Protein AF-A0A8J6TF12-F1 (afdb_monomer_lite)

pLDDT: mean 72.53, std 16.5, range [26.53, 87.94]

Sequence (115 aa):
MFLLCCIIVVTTILPKPKEEMANSVFIETALKDACQITGAFWAACIEKNNSGWIIEASYRLNKKRRGLVRDYFYLKAVDTWLCGAITGGRSRSRKLPEGPDFGVKRLYTFPVSSQ

Foldseek 3Di:
DDQQQEEEEEEEDDPDDDDLPPVAVVVQVVQVVCCVVVVHQKYFYWYQDPVFIDTSHMDNQDPVLVVVVRVVRPPPVNVVVLVCCQVVQHKDKDADPPDPPNVHGMYIYHYDYDD

Secondary structure (DSSP, 8-state):
------EEEEEEE----S--SSHHHHHHHHHHHHHHHHT-SEEEEEEEETTEEEEEEEES--HHHHHHHHHHHTSHHHHHHHHHHHHHTS-EEEEPPS-S--S-SEEEEEEEE--

Organism: NCBI:txid2841698

Radius of gyration: 13.62 Å; chains: 1; bounding box: 42×29×30 Å

Structure (mmCIF, N/CA/C/O backbone):
data_AF-A0A8J6TF12-F1
#
_entry.id   AF-A0A8J6TF12-F1
#
loop_
_atom_site.group_PDB
_atom_site.id
_atom_site.type_symbol
_atom_site.label_atom_id
_atom_site.label_alt_id
_atom_site.label_comp_id
_atom_site.label_asym_id
_atom_site.label_entity_id
_atom_site.label_seq_id
_atom_site.pdbx_PDB_ins_code
_atom_site.Cartn_x
_atom_site.Cartn_y
_atom_site.Ca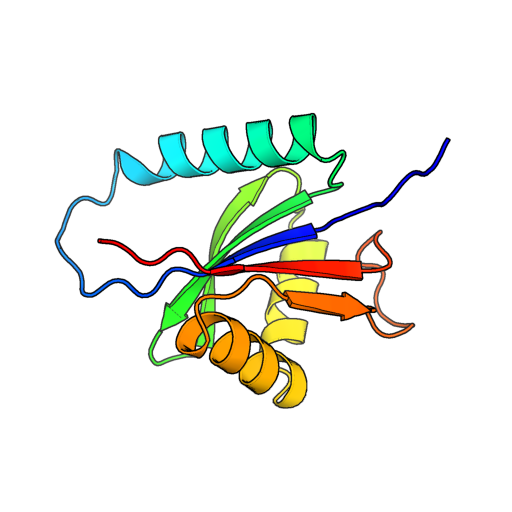rtn_z
_atom_site.occupancy
_atom_site.B_iso_or_equiv
_atom_site.auth_seq_id
_atom_site.auth_comp_id
_atom_site.auth_asym_id
_atom_site.auth_atom_id
_atom_site.pdbx_PDB_model_num
ATOM 1 N N . MET A 1 1 ? -19.744 12.398 7.492 1.00 31.95 1 MET A N 1
ATOM 2 C CA . MET A 1 1 ? -18.472 12.040 8.158 1.00 31.95 1 MET A CA 1
ATOM 3 C C . MET A 1 1 ? -17.986 10.709 7.583 1.00 31.95 1 MET A C 1
ATOM 5 O O . MET A 1 1 ? -18.289 9.658 8.126 1.00 31.95 1 MET A O 1
ATOM 9 N N . PHE A 1 2 ? -17.334 10.728 6.415 1.00 26.53 2 PHE A N 1
ATOM 10 C CA . PHE A 1 2 ? -16.850 9.510 5.755 1.00 26.53 2 PHE A CA 1
ATOM 11 C C . PHE A 1 2 ? -15.385 9.285 6.141 1.00 26.53 2 PHE A C 1
ATOM 13 O O . PHE A 1 2 ? -14.483 9.783 5.475 1.00 26.53 2 PHE A O 1
ATOM 20 N N . LEU A 1 3 ? -15.150 8.562 7.243 1.00 28.41 3 LEU A N 1
ATOM 21 C CA . LEU A 1 3 ? -13.819 8.055 7.589 1.00 28.41 3 LEU A CA 1
ATOM 22 C C . LEU A 1 3 ? -13.428 6.949 6.599 1.00 28.41 3 LEU A C 1
ATOM 24 O O . LEU A 1 3 ? -13.644 5.758 6.823 1.00 28.41 3 LEU A O 1
ATOM 28 N N . LEU A 1 4 ? -12.861 7.357 5.470 1.00 29.72 4 LEU A N 1
ATOM 29 C CA . LEU A 1 4 ? -12.101 6.483 4.591 1.00 29.72 4 LEU A CA 1
ATOM 30 C C . LEU A 1 4 ? -10.720 6.287 5.223 1.00 29.72 4 LEU A C 1
ATOM 32 O O . LEU A 1 4 ? -9.791 7.045 4.976 1.00 29.72 4 LEU A O 1
ATOM 36 N N . CYS A 1 5 ? -10.593 5.264 6.072 1.00 35.03 5 CYS A N 1
ATOM 37 C CA . CYS A 1 5 ? -9.295 4.753 6.508 1.00 35.03 5 CYS A CA 1
ATOM 38 C C . CYS A 1 5 ? -8.546 4.201 5.283 1.00 35.03 5 CYS A C 1
ATOM 40 O O . CYS A 1 5 ? -8.662 3.018 4.951 1.00 35.03 5 CYS A O 1
ATOM 42 N N . CYS A 1 6 ? -7.844 5.080 4.574 1.00 45.56 6 CYS A N 1
ATOM 43 C CA . CYS A 1 6 ? -7.016 4.754 3.423 1.00 45.56 6 CYS A CA 1
ATOM 44 C C . CYS A 1 6 ? -5.629 4.288 3.885 1.00 45.56 6 CYS A C 1
ATOM 46 O O . CYS A 1 6 ? -5.142 4.692 4.940 1.00 45.56 6 CYS A O 1
ATOM 48 N N . ILE A 1 7 ? -4.994 3.443 3.079 1.00 58.22 7 ILE A N 1
ATOM 49 C CA . ILE A 1 7 ? -3.549 3.202 3.109 1.00 58.22 7 ILE A CA 1
ATOM 50 C C . ILE A 1 7 ? -2.988 3.800 1.833 1.00 58.22 7 ILE A C 1
ATOM 52 O O . ILE A 1 7 ? -3.537 3.517 0.770 1.00 58.22 7 ILE A O 1
ATOM 56 N N . ILE A 1 8 ? -1.884 4.533 1.921 1.00 58.56 8 ILE A N 1
ATOM 57 C CA . ILE A 1 8 ? -1.116 4.957 0.750 1.00 58.56 8 ILE A CA 1
ATOM 58 C C . ILE A 1 8 ? 0.089 4.036 0.629 1.00 58.56 8 ILE A C 1
ATOM 60 O O . ILE A 1 8 ? 0.956 4.027 1.501 1.00 58.56 8 ILE A O 1
ATOM 64 N N . VAL A 1 9 ? 0.109 3.245 -0.437 1.00 57.09 9 VAL A N 1
ATOM 65 C CA . VAL A 1 9 ? 1.271 2.473 -0.860 1.00 57.09 9 VAL A CA 1
ATOM 66 C C . VAL A 1 9 ? 1.887 3.185 -2.051 1.00 57.09 9 VAL A C 1
ATOM 68 O O . VAL A 1 9 ? 1.324 3.180 -3.146 1.00 57.09 9 VAL A O 1
ATOM 71 N N . VAL A 1 10 ? 3.014 3.840 -1.813 1.00 56.81 10 VAL A N 1
ATOM 72 C CA . VAL A 1 10 ? 3.803 4.485 -2.861 1.00 56.81 10 VAL A CA 1
ATOM 73 C C . VAL A 1 10 ? 4.731 3.427 -3.433 1.00 56.81 10 VAL A C 1
ATOM 75 O O . VAL A 1 10 ? 5.512 2.861 -2.677 1.00 56.81 10 VAL A O 1
ATOM 78 N N . THR A 1 11 ? 4.612 3.111 -4.721 1.00 51.84 11 THR A N 1
ATOM 79 C CA . THR A 1 11 ? 5.476 2.109 -5.362 1.00 51.84 11 THR A CA 1
ATOM 80 C C . THR A 1 11 ? 6.476 2.797 -6.277 1.00 51.84 11 THR A C 1
ATOM 82 O O . THR A 1 11 ? 6.051 3.416 -7.255 1.00 51.84 11 THR A O 1
ATOM 85 N N . THR A 1 12 ? 7.769 2.670 -5.998 1.00 47.12 12 THR A N 1
ATOM 86 C CA . THR A 1 12 ? 8.843 3.170 -6.868 1.00 47.12 12 THR A CA 1
ATOM 87 C C . THR A 1 12 ? 9.432 2.026 -7.698 1.00 47.12 12 THR A C 1
ATOM 89 O O . THR A 1 12 ? 9.631 0.917 -7.201 1.00 47.12 12 THR A O 1
ATOM 92 N N . ILE A 1 13 ? 9.695 2.282 -8.984 1.00 44.25 13 ILE A N 1
ATOM 93 C CA . ILE A 1 13 ? 10.694 1.535 -9.760 1.00 44.25 13 ILE A CA 1
ATOM 94 C C . ILE A 1 13 ? 11.883 2.481 -9.869 1.00 44.25 13 ILE A C 1
ATOM 96 O O . ILE A 1 13 ? 11.761 3.500 -10.544 1.00 44.25 13 ILE A O 1
ATOM 100 N N . LEU A 1 14 ? 13.006 2.183 -9.224 1.00 44.97 14 LEU A N 1
ATOM 101 C CA . LEU A 1 14 ? 14.240 2.931 -9.453 1.00 44.97 14 LEU A CA 1
ATOM 102 C C . LEU A 1 14 ? 15.304 2.009 -10.057 1.00 44.97 14 LEU A C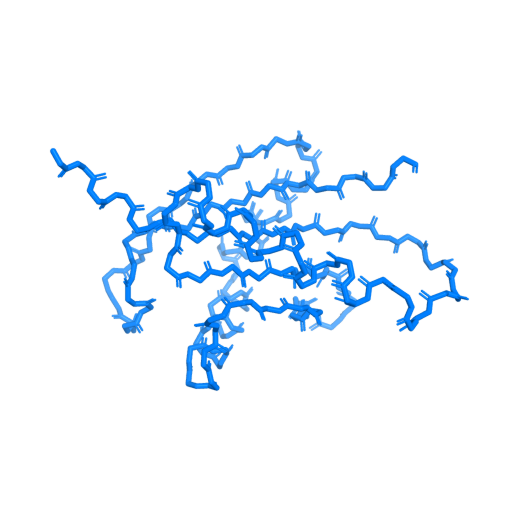 1
ATOM 104 O O . LEU A 1 14 ? 15.634 0.983 -9.462 1.00 44.97 14 LEU A O 1
ATOM 108 N N . PRO A 1 15 ? 15.916 2.373 -11.195 1.00 38.81 15 PRO A N 1
ATOM 109 C CA . PRO A 1 15 ? 17.306 2.026 -11.426 1.00 38.81 15 PRO A CA 1
ATOM 110 C C . PRO A 1 15 ? 18.161 2.917 -10.507 1.00 38.81 15 PRO A C 1
ATOM 112 O O . PRO A 1 15 ? 18.040 4.140 -10.533 1.00 38.81 15 PRO A O 1
ATOM 115 N N . LYS A 1 16 ? 18.994 2.315 -9.647 1.00 41.31 16 LYS A N 1
ATOM 116 C CA . LYS A 1 16 ? 19.843 3.051 -8.689 1.00 41.31 16 LYS A CA 1
ATOM 117 C C . LYS A 1 16 ? 20.671 4.152 -9.375 1.00 41.31 16 LYS A C 1
ATOM 119 O O . LYS A 1 16 ? 21.365 3.864 -10.352 1.00 41.31 16 LYS A O 1
ATOM 124 N N . PRO A 1 17 ? 20.772 5.330 -8.732 1.00 46.19 17 PRO A N 1
ATOM 125 C CA . PRO A 1 17 ? 22.089 5.730 -8.239 1.00 46.19 17 PRO A CA 1
ATOM 126 C C . PRO A 1 17 ? 22.064 6.279 -6.797 1.00 46.19 17 PRO A C 1
ATOM 128 O O . PRO A 1 17 ? 21.344 7.203 -6.456 1.00 46.19 17 PRO A O 1
ATOM 131 N N . LYS A 1 18 ? 22.892 5.659 -5.951 1.00 43.97 18 LYS A N 1
ATOM 132 C CA . LYS A 1 18 ? 23.759 6.215 -4.890 1.00 43.97 18 LYS A CA 1
ATOM 133 C C . LYS A 1 18 ? 23.446 7.600 -4.251 1.00 43.97 18 LYS A C 1
ATOM 135 O O . LYS A 1 18 ? 24.368 8.388 -4.108 1.00 43.97 18 LYS A O 1
ATOM 140 N N . GLU A 1 19 ? 22.236 7.871 -3.759 1.00 46.53 19 GLU A N 1
ATOM 141 C CA . GLU A 1 19 ? 21.962 8.979 -2.808 1.00 46.53 19 GLU A CA 1
ATOM 142 C C . GLU A 1 19 ? 20.987 8.536 -1.699 1.00 46.53 19 GLU A C 1
ATOM 144 O O . GLU A 1 19 ? 19.776 8.752 -1.746 1.00 46.53 19 GLU A O 1
ATOM 149 N N . GLU A 1 20 ? 21.528 7.852 -0.688 1.00 51.25 20 GLU A N 1
ATOM 150 C CA . GLU A 1 20 ? 20.764 6.998 0.240 1.00 51.25 20 GLU A CA 1
ATOM 151 C C . GLU A 1 20 ? 20.416 7.668 1.592 1.00 51.25 20 GLU A C 1
ATOM 153 O O . GLU A 1 20 ? 19.847 7.019 2.461 1.00 51.25 20 GLU A O 1
ATOM 158 N N . MET A 1 21 ? 20.715 8.963 1.804 1.00 39.09 21 MET A N 1
ATOM 159 C CA . MET A 1 21 ? 20.554 9.599 3.134 1.00 39.09 21 MET A CA 1
ATOM 160 C C . MET A 1 21 ? 19.634 10.834 3.179 1.00 39.09 21 MET A C 1
ATOM 162 O O . MET A 1 21 ? 19.015 11.084 4.209 1.00 39.09 21 MET A O 1
ATOM 166 N N . ALA A 1 22 ? 19.473 11.572 2.074 1.00 42.97 22 ALA A N 1
ATOM 167 C CA . ALA A 1 22 ? 18.564 12.728 2.002 1.00 42.97 22 ALA A CA 1
ATOM 168 C C . ALA A 1 22 ? 17.115 12.341 1.633 1.00 42.97 22 ALA A C 1
ATOM 170 O O . ALA A 1 22 ? 16.165 13.032 2.001 1.00 42.97 22 ALA A O 1
ATOM 171 N N . ASN A 1 23 ? 16.934 11.208 0.946 1.00 60.81 23 ASN A N 1
ATOM 172 C CA . ASN A 1 23 ? 15.631 10.774 0.438 1.00 60.81 23 ASN A CA 1
ATOM 173 C C . ASN A 1 23 ? 14.694 10.222 1.522 1.00 60.81 23 ASN A C 1
ATOM 175 O O . ASN A 1 23 ? 13.483 10.402 1.419 1.00 60.81 23 ASN A O 1
ATOM 179 N N . SER A 1 24 ? 15.209 9.594 2.584 1.00 64.00 24 SER A N 1
ATOM 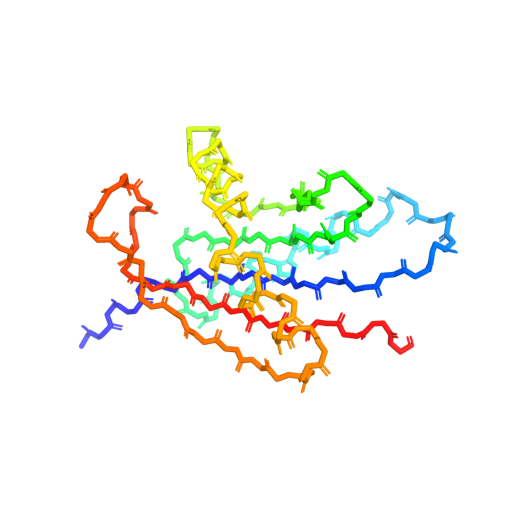180 C CA . SER A 1 24 ? 14.355 8.968 3.608 1.00 64.00 24 SER A CA 1
ATOM 181 C C . SER A 1 24 ? 13.536 9.995 4.398 1.00 64.00 24 SER A C 1
ATOM 183 O O . SER A 1 24 ? 12.334 9.807 4.569 1.00 64.00 24 SER A O 1
ATOM 185 N N . VAL A 1 25 ? 14.141 11.121 4.796 1.00 72.31 25 VAL A N 1
ATOM 186 C CA . VAL A 1 25 ? 13.459 12.210 5.524 1.00 72.31 25 VAL A CA 1
ATOM 187 C C . VAL A 1 25 ? 12.402 12.886 4.648 1.00 72.31 25 VAL A C 1
ATOM 189 O O . VAL A 1 25 ? 11.299 13.188 5.116 1.00 72.31 25 VAL A O 1
ATOM 192 N N . PHE A 1 26 ? 12.709 13.091 3.364 1.00 76.81 26 PHE A N 1
ATOM 193 C CA . PHE A 1 26 ? 11.755 13.640 2.403 1.00 76.81 26 PHE A CA 1
ATOM 194 C C . PHE A 1 26 ? 10.564 12.696 2.196 1.00 76.81 26 PHE A C 1
ATOM 196 O O . PHE A 1 26 ? 9.415 13.128 2.291 1.00 76.81 26 PHE A O 1
ATOM 203 N N . ILE A 1 27 ? 10.819 11.397 1.997 1.00 75.19 27 ILE A N 1
ATOM 204 C CA . ILE A 1 27 ? 9.769 10.386 1.835 1.00 75.19 27 ILE A CA 1
ATOM 205 C C . ILE A 1 27 ? 8.920 10.285 3.106 1.00 75.19 27 ILE A C 1
ATOM 207 O O . ILE A 1 27 ? 7.697 10.263 3.015 1.00 75.19 27 ILE A O 1
ATOM 211 N N . GLU A 1 28 ? 9.518 10.263 4.297 1.00 78.31 28 GLU A N 1
ATOM 212 C CA . GLU A 1 28 ? 8.761 10.236 5.554 1.00 78.31 28 GLU A CA 1
ATOM 213 C C . GLU A 1 28 ? 7.870 11.472 5.731 1.00 78.31 28 GLU A C 1
ATOM 215 O O . GLU A 1 28 ? 6.715 11.339 6.150 1.00 78.31 28 GLU A O 1
ATOM 220 N N . THR A 1 29 ? 8.368 12.656 5.363 1.00 80.62 29 THR A N 1
ATOM 221 C CA . THR A 1 29 ? 7.586 13.903 5.381 1.00 80.62 29 THR A CA 1
ATOM 222 C C . THR A 1 29 ? 6.427 13.829 4.389 1.00 80.62 29 THR A C 1
ATOM 224 O O . THR A 1 29 ? 5.283 14.065 4.769 1.00 80.62 29 THR A O 1
ATOM 227 N N . ALA A 1 30 ? 6.678 13.377 3.159 1.00 79.44 30 ALA A N 1
ATOM 228 C CA . ALA A 1 30 ? 5.638 13.189 2.153 1.00 79.44 30 ALA A CA 1
ATOM 229 C C . ALA A 1 30 ? 4.582 12.154 2.584 1.00 79.44 30 ALA A C 1
ATOM 231 O O . ALA A 1 30 ? 3.388 12.371 2.390 1.00 79.44 30 ALA A O 1
ATOM 232 N N . LEU A 1 31 ? 4.985 11.044 3.218 1.00 82.19 31 LEU A N 1
ATOM 233 C CA . LEU A 1 31 ? 4.054 10.044 3.754 1.00 82.19 31 LEU A CA 1
ATOM 234 C C . LEU A 1 31 ? 3.202 10.621 4.892 1.00 82.19 31 LEU A C 1
ATOM 236 O O . LEU A 1 31 ? 2.006 10.330 4.972 1.00 82.19 31 LEU A O 1
ATOM 240 N N . LYS A 1 32 ? 3.796 11.445 5.763 1.00 84.69 32 LYS A N 1
ATOM 241 C CA . LYS A 1 32 ? 3.077 12.157 6.824 1.00 84.69 32 LYS A CA 1
ATOM 242 C C . LYS A 1 32 ? 2.046 13.120 6.237 1.00 84.69 32 LYS A C 1
ATOM 244 O O . LYS A 1 32 ? 0.883 13.055 6.640 1.00 84.69 32 LYS A O 1
ATOM 249 N N . ASP A 1 33 ? 2.443 13.958 5.287 1.00 80.81 33 ASP A N 1
ATOM 250 C CA . ASP A 1 33 ? 1.563 14.946 4.657 1.00 80.81 33 ASP A CA 1
ATOM 251 C C . ASP A 1 33 ? 0.432 14.254 3.896 1.00 80.81 33 ASP A C 1
ATOM 253 O O . ASP A 1 33 ? -0.740 14.593 4.056 1.00 80.81 33 ASP A O 1
ATOM 257 N N . ALA A 1 34 ? 0.749 13.193 3.154 1.00 76.25 34 ALA A N 1
ATOM 258 C CA . ALA A 1 34 ? -0.243 12.396 2.452 1.00 76.25 34 ALA A CA 1
ATOM 259 C C . ALA A 1 34 ? -1.253 11.761 3.426 1.00 76.25 34 ALA A C 1
ATOM 261 O O . ALA A 1 34 ? -2.457 11.774 3.158 1.00 76.25 34 ALA A O 1
ATOM 262 N N . CYS A 1 35 ? -0.805 11.278 4.591 1.00 81.81 35 CYS A N 1
ATOM 263 C CA . CYS A 1 35 ? -1.696 10.831 5.663 1.00 81.81 35 CYS A CA 1
ATOM 264 C C . CYS A 1 35 ? -2.589 11.952 6.212 1.00 81.81 35 CYS A C 1
ATOM 266 O O . CYS A 1 35 ? -3.769 11.709 6.461 1.00 81.81 35 CYS A O 1
ATOM 268 N N . GLN A 1 36 ? -2.059 13.164 6.392 1.00 81.62 36 GLN A N 1
ATOM 269 C CA . GLN A 1 36 ? -2.827 14.307 6.894 1.00 81.62 36 GLN A CA 1
ATOM 270 C C . GLN A 1 36 ? -3.884 14.784 5.892 1.00 81.62 36 GLN A C 1
ATOM 272 O O . GLN A 1 36 ? -5.026 15.010 6.281 1.00 81.62 36 GLN A O 1
ATOM 277 N N . ILE A 1 37 ? -3.529 14.873 4.607 1.00 77.00 37 ILE A N 1
ATOM 278 C CA . ILE A 1 37 ? -4.427 15.319 3.531 1.00 77.00 37 ILE A CA 1
ATOM 279 C C . ILE A 1 37 ? -5.552 14.305 3.298 1.00 77.00 37 ILE A C 1
ATOM 281 O O . ILE A 1 37 ? -6.703 14.678 3.087 1.00 77.00 37 ILE A O 1
ATOM 285 N N . THR A 1 38 ? -5.231 13.009 3.324 1.00 73.12 38 THR A N 1
ATOM 286 C CA . THR A 1 38 ? -6.187 11.950 2.950 1.00 73.12 38 THR A CA 1
ATOM 287 C C . THR A 1 38 ? -6.944 11.354 4.133 1.00 73.12 38 THR A C 1
ATOM 289 O O . THR A 1 38 ? -7.901 10.609 3.929 1.00 73.12 38 THR A O 1
ATOM 292 N N . GLY A 1 39 ? -6.507 11.622 5.367 1.00 75.06 39 GLY A N 1
ATOM 293 C CA . GLY A 1 39 ? -7.003 10.930 6.558 1.00 75.06 39 GLY A CA 1
ATOM 294 C C . GLY A 1 39 ? -6.570 9.460 6.637 1.00 75.06 39 GLY A C 1
ATOM 295 O O . GLY A 1 39 ? -7.162 8.685 7.392 1.00 75.06 39 GLY A O 1
ATOM 296 N N . ALA A 1 40 ? -5.560 9.051 5.859 1.00 77.06 40 ALA A N 1
ATOM 297 C CA . ALA A 1 40 ? -5.036 7.691 5.881 1.00 77.06 40 ALA A CA 1
ATOM 298 C C . ALA A 1 40 ? -4.475 7.330 7.265 1.00 77.06 40 ALA A C 1
ATOM 300 O O . ALA A 1 40 ? -3.749 8.101 7.896 1.00 77.06 40 ALA A O 1
ATOM 301 N N . PHE A 1 41 ? -4.785 6.119 7.730 1.00 82.06 41 PHE A N 1
ATOM 302 C CA . PHE A 1 41 ? -4.402 5.673 9.072 1.00 82.06 41 PHE A CA 1
ATOM 303 C C . PHE A 1 41 ? -2.896 5.393 9.188 1.00 82.06 41 PHE A C 1
ATOM 305 O O . PHE A 1 41 ? -2.290 5.630 10.235 1.00 82.06 41 PHE A O 1
ATOM 312 N N . TRP A 1 42 ? -2.297 4.913 8.098 1.00 86.12 42 TRP A N 1
ATOM 313 C CA . TRP A 1 42 ? -0.860 4.745 7.917 1.00 86.12 42 TRP A CA 1
ATOM 314 C C . TRP A 1 42 ? -0.512 4.803 6.425 1.00 86.12 42 TRP A C 1
ATOM 316 O O . TRP A 1 42 ? -1.367 4.574 5.565 1.00 86.12 42 TRP A O 1
ATOM 326 N N . ALA A 1 4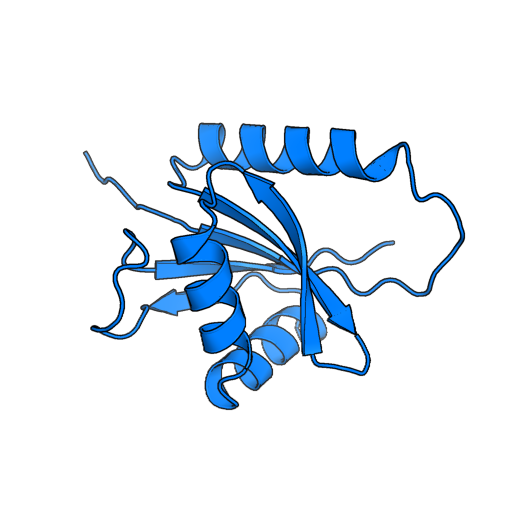3 ? 0.750 5.087 6.123 1.00 85.50 43 ALA A N 1
ATOM 327 C CA . ALA A 1 43 ? 1.279 5.098 4.764 1.00 85.50 43 ALA A CA 1
ATOM 328 C C . ALA A 1 43 ? 2.628 4.377 4.716 1.00 85.50 43 ALA A C 1
ATOM 330 O O . ALA A 1 43 ? 3.358 4.339 5.710 1.00 85.50 43 ALA A O 1
ATOM 331 N N . ALA A 1 44 ? 2.947 3.784 3.571 1.00 86.69 44 ALA A N 1
ATOM 332 C CA . ALA A 1 44 ? 4.216 3.116 3.337 1.00 86.69 44 ALA A CA 1
ATOM 333 C C . ALA A 1 44 ? 4.712 3.395 1.918 1.00 86.69 44 ALA A C 1
ATOM 335 O O . ALA A 1 44 ? 3.949 3.322 0.955 1.00 86.69 44 ALA A O 1
ATOM 336 N N . CYS A 1 45 ? 6.003 3.677 1.804 1.00 84.31 45 CYS A N 1
ATOM 337 C CA . CYS A 1 45 ? 6.718 3.615 0.544 1.00 84.31 45 CYS A CA 1
ATOM 338 C C . CYS A 1 45 ? 7.297 2.211 0.408 1.00 84.31 45 CYS A C 1
ATOM 340 O O . CYS A 1 45 ? 7.947 1.718 1.337 1.00 84.31 45 CYS A O 1
ATOM 342 N N . ILE A 1 46 ? 7.005 1.558 -0.711 1.00 83.75 46 ILE A N 1
ATOM 343 C CA . ILE A 1 46 ? 7.470 0.211 -0.996 1.00 83.75 46 ILE A CA 1
ATOM 344 C C . ILE A 1 46 ? 8.169 0.151 -2.342 1.00 83.75 46 ILE A C 1
ATOM 346 O O . ILE A 1 46 ? 7.746 0.769 -3.315 1.00 83.75 46 ILE A O 1
ATOM 350 N N . GLU A 1 47 ? 9.201 -0.669 -2.401 1.00 81.81 47 GLU A N 1
ATOM 351 C CA . GLU A 1 47 ? 9.984 -0.903 -3.600 1.00 81.81 47 GLU A CA 1
ATOM 352 C C . GLU A 1 47 ? 9.925 -2.385 -3.965 1.00 81.81 47 GLU A C 1
ATOM 354 O O . GLU A 1 47 ? 9.915 -3.261 -3.091 1.00 81.81 47 GLU A O 1
ATOM 359 N N . LYS A 1 48 ? 9.856 -2.676 -5.267 1.00 80.75 48 LYS A N 1
ATOM 360 C CA . LYS A 1 48 ? 9.980 -4.041 -5.778 1.00 80.75 48 LYS A CA 1
ATOM 361 C C . LYS A 1 48 ? 11.435 -4.307 -6.129 1.00 80.75 48 LYS A C 1
ATOM 363 O O . LYS A 1 48 ? 11.962 -3.694 -7.049 1.00 80.75 48 LYS A O 1
ATOM 368 N N . ASN A 1 49 ? 12.048 -5.270 -5.451 1.00 79.25 49 ASN A N 1
ATOM 369 C CA . ASN A 1 49 ? 13.385 -5.749 -5.775 1.00 79.25 49 ASN A CA 1
ATOM 370 C C . ASN A 1 49 ? 13.363 -7.235 -6.194 1.00 79.25 49 ASN A C 1
ATOM 372 O O . ASN A 1 49 ? 12.305 -7.869 -6.265 1.00 79.25 49 ASN A O 1
ATOM 376 N N . ASN A 1 50 ? 14.547 -7.810 -6.430 1.00 74.44 50 ASN A N 1
ATOM 377 C CA . ASN A 1 50 ? 14.698 -9.211 -6.843 1.00 74.44 50 ASN A CA 1
ATOM 378 C C . ASN A 1 50 ? 14.198 -10.234 -5.802 1.00 74.44 50 ASN A C 1
ATOM 380 O O . ASN A 1 50 ? 13.931 -11.375 -6.168 1.00 74.44 50 ASN A O 1
ATOM 384 N N . SER A 1 51 ? 14.075 -9.861 -4.522 1.00 76.12 51 SER A N 1
ATOM 385 C CA . SER A 1 51 ? 13.635 -10.755 -3.442 1.00 76.12 51 SER A CA 1
ATOM 386 C C . SER A 1 51 ? 12.178 -10.554 -3.015 1.00 76.12 51 SER A C 1
ATOM 388 O O . SER A 1 51 ? 11.640 -11.392 -2.293 1.00 76.12 51 SER A O 1
ATOM 390 N N . GLY A 1 52 ? 11.509 -9.489 -3.463 1.00 80.06 52 GLY A N 1
ATOM 391 C CA . GLY A 1 52 ? 10.126 -9.211 -3.096 1.00 80.06 52 GLY A CA 1
ATOM 392 C C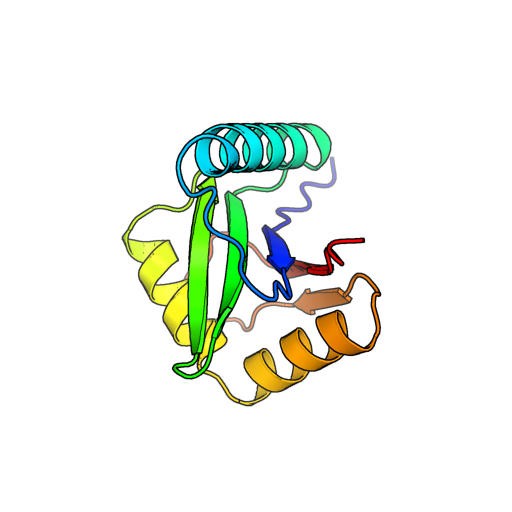 . GLY A 1 52 ? 9.822 -7.724 -2.959 1.00 80.06 52 GLY A C 1
ATOM 393 O O . GLY A 1 52 ? 10.442 -6.872 -3.586 1.00 80.06 52 GLY A O 1
ATOM 394 N N . TRP A 1 53 ? 8.803 -7.423 -2.160 1.00 83.06 53 TRP A N 1
ATOM 395 C CA . TRP A 1 53 ? 8.434 -6.052 -1.816 1.00 83.06 53 TRP A CA 1
ATOM 396 C C . TRP A 1 53 ? 9.132 -5.647 -0.520 1.00 83.06 53 TRP A C 1
ATOM 398 O O . TRP A 1 53 ? 8.955 -6.303 0.511 1.00 83.06 53 TRP A O 1
ATOM 408 N N . ILE A 1 54 ? 9.903 -4.564 -0.564 1.00 83.81 54 ILE A N 1
ATOM 409 C CA . ILE A 1 54 ? 10.569 -3.970 0.597 1.00 83.81 54 ILE A CA 1
ATOM 410 C C . ILE A 1 54 ? 9.829 -2.699 0.996 1.00 83.81 54 ILE A C 1
ATOM 412 O O . ILE A 1 54 ? 9.353 -1.961 0.146 1.00 83.81 54 ILE A O 1
ATOM 416 N N . ILE A 1 55 ? 9.702 -2.461 2.303 1.00 83.94 55 ILE A N 1
ATOM 417 C CA . ILE A 1 55 ? 9.170 -1.206 2.844 1.00 83.94 55 ILE A CA 1
ATOM 418 C C . ILE A 1 55 ? 10.361 -0.300 3.149 1.00 83.94 55 ILE A C 1
ATOM 420 O O . ILE A 1 55 ? 11.027 -0.528 4.165 1.00 83.94 55 ILE A O 1
ATOM 424 N N . GLU A 1 56 ? 10.577 0.695 2.293 1.00 81.81 56 GLU A N 1
ATOM 425 C CA . GLU A 1 56 ? 11.657 1.688 2.386 1.00 81.81 56 GLU A CA 1
ATOM 426 C C . GLU A 1 56 ? 11.387 2.699 3.503 1.00 81.81 56 GLU A C 1
ATOM 428 O O . GLU A 1 56 ? 12.230 2.954 4.359 1.00 81.81 56 GLU A O 1
ATOM 433 N N . ALA A 1 57 ? 10.160 3.217 3.558 1.00 82.62 57 ALA A N 1
ATOM 434 C CA . ALA A 1 57 ? 9.738 4.185 4.563 1.00 82.62 57 ALA A CA 1
ATOM 435 C C . ALA A 1 57 ? 8.285 3.943 4.965 1.00 82.62 57 ALA A C 1
ATOM 437 O O . ALA A 1 57 ? 7.486 3.389 4.204 1.00 82.62 57 ALA A O 1
ATOM 438 N N . SER A 1 58 ? 7.911 4.363 6.171 1.00 87.12 58 SER A N 1
ATOM 439 C CA . SER A 1 58 ? 6.533 4.216 6.633 1.00 87.12 58 SER A CA 1
ATOM 440 C C . SER A 1 58 ? 6.157 5.246 7.683 1.00 87.12 58 SER A C 1
ATOM 442 O O . SER A 1 58 ? 6.948 5.537 8.573 1.00 87.12 58 SER A O 1
ATOM 444 N N . TYR A 1 59 ? 4.913 5.713 7.641 1.00 86.50 59 TYR A N 1
ATOM 445 C CA . TYR A 1 59 ? 4.340 6.607 8.638 1.00 86.50 59 TYR A CA 1
ATOM 446 C C . TYR A 1 59 ? 3.188 5.910 9.373 1.00 86.50 59 TYR A C 1
ATOM 448 O O . TYR A 1 59 ? 2.279 5.368 8.744 1.00 86.50 59 TYR A O 1
ATOM 456 N N . ARG A 1 60 ? 3.231 5.903 10.716 1.00 86.12 60 ARG A N 1
ATOM 457 C CA . ARG A 1 60 ? 2.250 5.243 11.617 1.00 86.12 60 ARG A CA 1
ATOM 458 C C . ARG A 1 60 ? 2.062 3.730 11.403 1.00 86.12 60 ARG A C 1
ATOM 460 O O . ARG A 1 60 ? 1.117 3.129 11.924 1.00 86.12 60 ARG A O 1
ATOM 467 N N . LEU A 1 61 ? 2.995 3.084 10.705 1.00 85.19 61 LEU A N 1
ATOM 468 C CA . LEU A 1 61 ? 3.029 1.635 10.542 1.00 85.19 61 LEU A CA 1
ATOM 469 C C . LEU A 1 61 ? 3.818 0.993 11.695 1.00 85.19 61 LEU A C 1
ATOM 471 O O . LEU A 1 61 ? 5.045 0.993 11.712 1.00 85.19 61 LEU A O 1
ATOM 475 N N . ASN A 1 62 ? 3.114 0.446 12.687 1.00 84.88 62 ASN A N 1
ATOM 476 C CA . ASN A 1 62 ? 3.762 -0.235 13.812 1.00 84.88 62 ASN A CA 1
ATOM 477 C C . ASN A 1 62 ? 4.405 -1.578 13.392 1.00 84.88 62 ASN A C 1
ATOM 479 O O . ASN A 1 62 ? 4.069 -2.149 12.354 1.00 84.88 62 ASN A O 1
ATOM 483 N N . LYS A 1 63 ? 5.303 -2.123 14.226 1.00 84.44 63 LYS A N 1
ATOM 484 C CA . LYS A 1 63 ? 6.065 -3.354 13.928 1.00 84.44 63 LYS A CA 1
ATOM 485 C C . LYS A 1 63 ? 5.173 -4.562 13.599 1.00 84.44 63 LYS A C 1
ATOM 487 O O . LYS A 1 63 ? 5.479 -5.306 12.671 1.00 84.44 63 LYS A O 1
ATOM 492 N N . LYS A 1 64 ? 4.054 -4.729 14.316 1.00 84.88 64 LYS A N 1
ATOM 493 C CA . LYS A 1 64 ? 3.083 -5.813 14.082 1.00 84.88 64 LYS A CA 1
ATOM 494 C C . LYS A 1 64 ? 2.447 -5.695 12.693 1.00 84.88 64 LYS A C 1
ATOM 496 O O . LYS A 1 64 ? 2.454 -6.656 11.932 1.00 84.88 64 LYS A O 1
ATOM 501 N N . ARG A 1 65 ? 1.953 -4.505 12.336 1.00 82.75 65 ARG A N 1
ATOM 502 C CA . ARG A 1 65 ? 1.360 -4.226 11.020 1.00 82.75 65 ARG A CA 1
ATOM 503 C C . ARG A 1 65 ? 2.389 -4.307 9.906 1.00 82.75 65 ARG A C 1
ATOM 505 O O . ARG A 1 65 ? 2.055 -4.806 8.844 1.00 82.75 65 ARG A O 1
ATOM 512 N N . ARG A 1 66 ? 3.633 -3.882 10.143 1.00 85.50 66 ARG A N 1
ATOM 513 C CA . ARG A 1 66 ? 4.720 -4.015 9.164 1.00 85.50 66 ARG A CA 1
ATOM 514 C C . ARG A 1 66 ? 4.935 -5.477 8.766 1.00 85.50 66 ARG A C 1
ATOM 516 O O . ARG A 1 66 ? 5.058 -5.754 7.579 1.00 85.50 66 ARG A O 1
ATOM 523 N N . GLY A 1 67 ? 4.912 -6.397 9.736 1.00 85.38 67 GLY A N 1
ATOM 524 C CA . GLY A 1 67 ? 4.942 -7.841 9.477 1.00 85.38 67 GLY A CA 1
ATOM 525 C C . GLY A 1 67 ? 3.761 -8.297 8.620 1.00 85.38 67 GLY A C 1
ATOM 526 O O . GLY A 1 67 ? 3.966 -8.840 7.542 1.00 85.38 67 GLY A O 1
ATOM 527 N N . LEU A 1 68 ? 2.535 -7.964 9.035 1.00 84.75 68 LEU A N 1
ATOM 528 C CA . LEU A 1 68 ? 1.316 -8.333 8.302 1.00 84.75 68 LEU A CA 1
ATOM 529 C C . LEU A 1 68 ? 1.284 -7.794 6.866 1.00 84.75 68 LEU A C 1
ATOM 531 O O . LEU A 1 68 ? 0.874 -8.492 5.947 1.00 84.75 68 LEU A O 1
ATOM 535 N N . VAL A 1 69 ? 1.693 -6.540 6.670 1.00 83.38 69 VAL A N 1
ATOM 536 C CA . VAL A 1 69 ? 1.729 -5.878 5.359 1.00 83.38 69 VAL A CA 1
ATOM 537 C C . VAL A 1 69 ? 2.756 -6.545 4.456 1.00 83.38 69 VAL A C 1
ATOM 539 O O . VAL A 1 69 ? 2.465 -6.813 3.294 1.00 83.38 69 VAL A O 1
ATOM 542 N N . ARG A 1 70 ? 3.929 -6.871 5.003 1.00 84.31 70 ARG A N 1
ATOM 543 C CA . ARG A 1 70 ? 4.955 -7.617 4.281 1.00 84.31 70 ARG A CA 1
ATOM 544 C C . ARG A 1 70 ? 4.428 -8.985 3.843 1.00 84.31 70 ARG A C 1
ATOM 546 O O . ARG A 1 70 ? 4.520 -9.310 2.666 1.00 84.31 70 ARG A O 1
ATOM 553 N N . ASP A 1 71 ? 3.826 -9.744 4.753 1.00 86.94 71 ASP A N 1
ATOM 554 C CA . ASP A 1 71 ? 3.283 -11.075 4.451 1.00 86.94 71 ASP A CA 1
ATOM 555 C C . ASP A 1 71 ? 2.139 -10.992 3.423 1.00 86.94 71 ASP A C 1
ATOM 557 O O . ASP A 1 71 ? 2.041 -11.816 2.514 1.00 86.94 71 ASP A O 1
ATOM 561 N N . TYR A 1 72 ? 1.320 -9.939 3.494 1.00 85.44 72 TYR A N 1
ATOM 562 C CA . TYR A 1 72 ? 0.274 -9.660 2.511 1.00 85.44 72 TYR A CA 1
ATOM 563 C C . TYR A 1 72 ? 0.837 -9.376 1.112 1.00 85.44 72 TYR A C 1
ATOM 565 O O . TYR A 1 72 ? 0.278 -9.857 0.128 1.00 85.44 72 TYR A O 1
ATOM 573 N N . PHE A 1 73 ? 1.950 -8.646 0.996 1.00 83.81 73 PHE A N 1
ATOM 574 C CA . PHE A 1 73 ? 2.599 -8.396 -0.296 1.00 83.81 73 PHE A CA 1
ATOM 575 C C . PHE A 1 73 ? 3.235 -9.643 -0.918 1.00 83.81 73 PHE A C 1
ATOM 577 O O . PHE A 1 73 ? 3.385 -9.689 -2.138 1.00 83.81 73 PHE A O 1
ATOM 584 N N . TYR A 1 74 ? 3.543 -10.671 -0.124 1.00 85.00 74 TYR A N 1
ATOM 585 C CA . TYR A 1 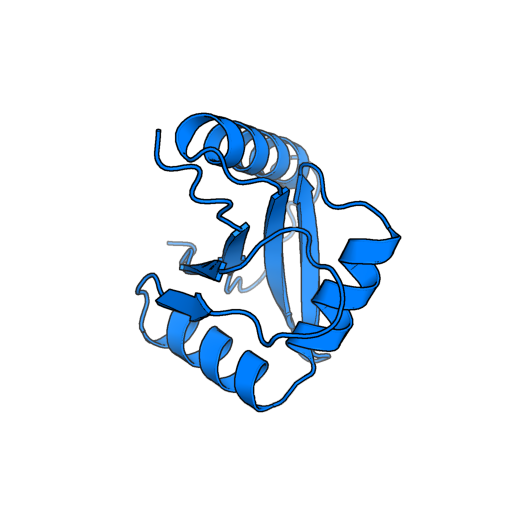74 ? 4.000 -11.965 -0.642 1.00 85.00 74 TYR A CA 1
ATOM 586 C C . TYR A 1 74 ? 2.879 -12.818 -1.249 1.00 85.00 74 TYR A C 1
ATOM 588 O O . TYR A 1 74 ? 3.154 -13.792 -1.951 1.00 85.00 74 TYR A O 1
ATOM 596 N N . LEU A 1 75 ? 1.606 -12.464 -1.041 1.00 87.50 75 LEU A N 1
ATOM 597 C CA . LEU A 1 75 ? 0.509 -13.157 -1.708 1.00 87.50 75 LEU A CA 1
ATOM 598 C C . LEU A 1 75 ? 0.574 -12.892 -3.217 1.00 87.50 75 LEU A C 1
ATOM 600 O O . LEU A 1 75 ? 0.492 -11.746 -3.655 1.00 87.50 75 LEU A O 1
ATOM 604 N N . LYS A 1 76 ? 0.611 -13.954 -4.031 1.00 86.69 76 LYS A N 1
ATOM 605 C CA . LYS A 1 76 ? 0.695 -13.867 -5.505 1.00 86.69 76 LYS A CA 1
ATOM 606 C C . LYS A 1 76 ? -0.351 -12.929 -6.122 1.00 86.69 76 LYS A C 1
ATOM 608 O O . LYS A 1 76 ? -0.060 -12.182 -7.055 1.00 86.69 76 LYS A O 1
ATOM 613 N N . ALA A 1 77 ? -1.570 -12.933 -5.581 1.00 87.62 77 ALA A N 1
ATOM 614 C CA . ALA A 1 77 ? -2.646 -12.056 -6.036 1.00 87.62 77 ALA A CA 1
ATOM 615 C C . ALA A 1 77 ? -2.397 -10.573 -5.711 1.00 87.62 77 ALA A C 1
ATOM 617 O O . ALA A 1 77 ? -2.956 -9.699 -6.369 1.00 87.62 77 ALA A O 1
ATOM 618 N N . VAL A 1 78 ? -1.649 -10.266 -4.651 1.00 86.62 78 VAL A N 1
ATOM 619 C CA . VAL A 1 78 ? -1.282 -8.898 -4.259 1.00 86.62 78 VAL A CA 1
ATOM 620 C C . VAL A 1 78 ? -0.070 -8.438 -5.051 1.00 86.62 78 VAL A C 1
ATOM 622 O O . VAL A 1 78 ? -0.115 -7.343 -5.599 1.00 86.62 78 VAL A O 1
ATOM 625 N N . ASP A 1 79 ? 0.933 -9.301 -5.206 1.00 86.31 79 ASP A N 1
ATOM 626 C CA . ASP A 1 79 ? 2.094 -9.060 -6.061 1.00 86.31 79 ASP A CA 1
ATOM 627 C C . ASP A 1 79 ? 1.675 -8.714 -7.499 1.00 86.31 79 ASP A C 1
ATOM 629 O O . ASP A 1 79 ? 2.007 -7.644 -8.000 1.00 86.31 79 ASP A O 1
ATOM 633 N N . THR A 1 80 ? 0.815 -9.537 -8.113 1.00 87.94 80 THR A N 1
ATOM 634 C CA . THR A 1 80 ? 0.281 -9.287 -9.468 1.00 87.94 80 THR A CA 1
ATOM 635 C C . THR A 1 80 ? -0.455 -7.947 -9.557 1.00 87.94 80 THR A C 1
ATOM 637 O O . THR A 1 80 ? -0.343 -7.220 -10.544 1.00 87.94 80 THR A O 1
ATOM 640 N N . TRP A 1 81 ? -1.221 -7.601 -8.521 1.00 87.88 81 TRP A N 1
ATOM 641 C CA . TRP A 1 81 ? -1.981 -6.355 -8.479 1.00 87.88 81 TRP A CA 1
ATOM 642 C C . TRP A 1 81 ? -1.075 -5.123 -8.343 1.00 87.88 81 TRP A C 1
ATOM 644 O O . TRP A 1 81 ? -1.304 -4.135 -9.042 1.00 87.88 81 TRP A O 1
ATOM 654 N N . LEU A 1 82 ? -0.041 -5.194 -7.500 1.00 84.12 82 LEU A N 1
ATOM 655 C CA . LEU A 1 82 ? 0.954 -4.135 -7.337 1.00 84.12 82 LEU A CA 1
ATOM 656 C C . LEU A 1 82 ? 1.797 -3.957 -8.603 1.00 84.12 82 LEU A C 1
ATOM 658 O O . LEU A 1 82 ? 1.932 -2.835 -9.085 1.00 84.12 82 LEU A O 1
ATOM 662 N N . CYS A 1 83 ? 2.275 -5.050 -9.203 1.00 83.75 83 CYS A N 1
ATOM 663 C CA . CYS A 1 83 ? 2.957 -5.020 -10.497 1.00 83.75 83 CYS A CA 1
ATOM 664 C C . CYS A 1 83 ? 2.068 -4.368 -11.568 1.00 83.75 83 CYS A C 1
ATOM 666 O O . CYS A 1 83 ? 2.516 -3.490 -12.293 1.00 83.75 83 CYS A O 1
ATOM 668 N N . GLY A 1 84 ? 0.773 -4.700 -11.612 1.00 83.06 84 GLY A N 1
ATOM 669 C CA . GLY A 1 84 ? -0.175 -4.062 -12.530 1.00 83.06 84 GLY A CA 1
ATOM 670 C C . GLY A 1 84 ? -0.449 -2.577 -12.244 1.00 83.06 84 GLY A C 1
ATOM 671 O O . GLY A 1 84 ? -0.805 -1.837 -13.167 1.00 83.06 84 GLY A O 1
ATOM 672 N N . ALA A 1 85 ? -0.318 -2.124 -10.993 1.00 82.25 85 ALA A N 1
ATOM 673 C CA . ALA A 1 85 ? -0.376 -0.702 -10.646 1.00 82.25 85 ALA A CA 1
ATOM 674 C C . ALA A 1 85 ? 0.865 0.033 -11.172 1.00 82.25 85 ALA A C 1
ATOM 676 O O . ALA A 1 85 ? 0.723 1.062 -11.828 1.00 82.25 85 ALA A O 1
ATOM 677 N N . ILE A 1 86 ? 2.045 -0.560 -10.971 1.00 79.75 86 ILE A N 1
ATOM 678 C CA . ILE A 1 86 ? 3.328 -0.062 -11.468 1.00 79.75 86 ILE A CA 1
ATOM 679 C C . ILE A 1 86 ? 3.348 0.008 -12.999 1.00 79.75 86 ILE A C 1
ATOM 681 O O . ILE A 1 86 ? 3.483 1.092 -13.557 1.00 79.75 86 ILE A O 1
ATOM 685 N N . THR A 1 87 ? 3.172 -1.124 -13.691 1.00 81.12 87 THR A N 1
ATOM 686 C CA . THR A 1 87 ? 3.243 -1.198 -15.162 1.00 81.12 87 THR A CA 1
ATOM 687 C C . THR A 1 87 ? 2.180 -0.326 -15.823 1.00 81.12 87 THR A C 1
ATOM 689 O O . THR A 1 87 ? 2.395 0.214 -16.901 1.00 81.12 87 THR A O 1
ATOM 692 N N . GLY A 1 88 ? 1.022 -0.176 -15.175 1.00 79.69 88 GLY A N 1
ATOM 693 C CA . GLY A 1 88 ? -0.054 0.672 -15.673 1.00 79.69 88 GLY A CA 1
ATOM 694 C C . GLY A 1 88 ? 0.128 2.163 -15.393 1.00 79.69 88 GLY A C 1
ATOM 695 O O . GLY A 1 88 ? -0.658 2.941 -15.929 1.00 79.69 88 GLY A O 1
ATOM 696 N N . GLY A 1 89 ? 1.070 2.563 -14.528 1.00 76.81 89 GLY A N 1
ATOM 697 C CA . GLY A 1 89 ? 1.286 3.960 -14.126 1.00 76.81 89 GLY A CA 1
ATOM 698 C C . GLY A 1 89 ? 0.049 4.643 -13.529 1.00 76.81 89 GLY A C 1
ATOM 699 O O . GLY A 1 89 ? -0.054 5.865 -13.534 1.00 76.81 89 GLY A O 1
ATOM 700 N N . ARG A 1 90 ? -0.934 3.869 -13.052 1.00 77.50 90 ARG A N 1
ATOM 701 C CA . ARG A 1 90 ? -2.223 4.373 -12.562 1.00 77.50 90 ARG A CA 1
ATOM 702 C C . ARG A 1 90 ? -2.468 3.937 -11.134 1.00 77.50 90 ARG A C 1
ATOM 704 O O . ARG A 1 90 ? -2.236 2.780 -10.779 1.00 77.50 90 ARG A O 1
ATOM 711 N N . SER A 1 91 ? -3.029 4.847 -10.346 1.00 81.19 91 SER A N 1
ATOM 712 C CA . SER A 1 91 ? -3.473 4.540 -8.994 1.00 81.19 91 SER A CA 1
ATOM 713 C C . SER A 1 91 ? -4.523 3.433 -9.001 1.00 81.19 91 SER A C 1
ATOM 715 O O . SER A 1 91 ? -5.450 3.433 -9.815 1.00 81.19 91 SER A O 1
ATOM 717 N N . ARG A 1 92 ? -4.405 2.486 -8.069 1.00 84.25 92 ARG A N 1
ATOM 718 C CA . ARG A 1 92 ? -5.381 1.404 -7.892 1.00 84.25 92 ARG A CA 1
ATOM 719 C C . ARG A 1 92 ? -5.789 1.292 -6.438 1.00 84.25 92 ARG A C 1
ATOM 721 O O . ARG A 1 92 ? -4.994 1.546 -5.538 1.00 84.25 92 ARG A O 1
ATOM 728 N N . SER A 1 93 ? -7.019 0.845 -6.200 1.00 85.44 93 SER A N 1
ATOM 729 C CA . SER A 1 93 ? -7.476 0.483 -4.858 1.00 85.44 93 SER A CA 1
ATOM 730 C C . SER A 1 93 ? -7.912 -0.973 -4.807 1.00 85.44 93 SER A C 1
ATOM 732 O O . SER A 1 93 ? -8.396 -1.524 -5.797 1.00 85.44 93 SER A O 1
ATOM 734 N N . ARG A 1 94 ? -7.749 -1.598 -3.643 1.00 84.00 94 ARG A N 1
ATOM 735 C CA . ARG A 1 94 ? -8.198 -2.963 -3.381 1.00 84.00 94 ARG A CA 1
ATOM 736 C C . ARG A 1 94 ? -8.796 -3.051 -1.983 1.00 84.00 94 ARG A C 1
ATOM 738 O O . ARG A 1 94 ? -8.229 -2.527 -1.027 1.00 84.00 94 ARG A O 1
ATOM 745 N N . LYS A 1 95 ? -9.955 -3.704 -1.860 1.00 82.56 95 LYS A N 1
ATOM 746 C CA . LYS A 1 95 ? -10.536 -4.035 -0.552 1.00 82.56 95 LYS A CA 1
ATOM 747 C C . LYS A 1 95 ? -9.631 -5.069 0.122 1.00 82.56 95 LYS A C 1
ATOM 749 O O . LYS A 1 95 ? -9.228 -6.032 -0.530 1.00 82.56 95 LYS A O 1
ATOM 754 N N . LEU A 1 96 ? -9.299 -4.854 1.390 1.00 78.56 96 LEU A N 1
ATOM 755 C CA . LEU A 1 96 ? -8.560 -5.854 2.153 1.00 78.56 96 LEU A CA 1
ATOM 756 C C . LEU A 1 96 ? -9.493 -7.026 2.488 1.00 78.56 96 LEU A C 1
ATOM 758 O O . LEU A 1 96 ? -10.677 -6.789 2.756 1.00 78.56 96 LEU A O 1
ATOM 762 N N . PRO A 1 97 ? -8.999 -8.274 2.426 1.00 73.25 97 PRO A N 1
ATOM 763 C CA . PRO A 1 97 ? -9.779 -9.422 2.864 1.00 73.25 97 PRO A CA 1
ATOM 764 C C . PRO A 1 97 ? -10.134 -9.275 4.348 1.00 73.25 97 PRO A C 1
ATOM 766 O O . PRO A 1 97 ? -9.370 -8.695 5.122 1.00 73.25 97 PRO A O 1
ATOM 769 N N . GLU A 1 98 ? -11.294 -9.800 4.736 1.00 66.25 98 GLU A N 1
ATOM 770 C CA . GLU A 1 98 ? -11.657 -9.949 6.146 1.00 66.25 98 GLU A CA 1
ATOM 771 C C . GLU A 1 98 ? -10.690 -10.977 6.746 1.00 66.25 98 GLU A C 1
ATOM 773 O O . GLU A 1 98 ? -10.698 -12.150 6.382 1.00 66.25 98 GLU A O 1
ATOM 778 N N . GLY A 1 99 ? -9.739 -10.496 7.541 1.00 65.06 99 GLY A N 1
ATOM 779 C CA . GLY A 1 99 ? -8.545 -11.241 7.924 1.00 65.06 99 GLY A CA 1
ATOM 780 C C . GLY A 1 99 ? -7.731 -10.467 8.964 1.00 65.06 99 GLY A C 1
ATOM 781 O O . GLY A 1 99 ? -8.334 -9.798 9.805 1.00 65.06 99 GLY A O 1
ATOM 782 N N . PRO A 1 100 ? -6.385 -10.542 8.958 1.00 63.44 100 PRO A N 1
ATOM 783 C CA . PRO A 1 100 ? -5.576 -9.906 9.992 1.00 63.44 100 PRO A CA 1
ATOM 784 C C . PRO A 1 100 ? -5.866 -8.404 10.094 1.00 63.44 100 PRO A C 1
ATOM 786 O O . PRO A 1 100 ? -6.065 -7.722 9.089 1.00 63.44 100 PRO A O 1
ATOM 789 N N . ASP A 1 101 ? -5.900 -7.892 11.325 1.00 71.94 101 ASP A N 1
ATOM 790 C CA . ASP A 1 101 ? -6.294 -6.512 11.604 1.00 71.94 101 ASP A CA 1
ATOM 791 C C . ASP A 1 101 ? -5.243 -5.504 11.104 1.00 71.94 101 ASP A C 1
ATOM 793 O O . ASP A 1 101 ? -4.305 -5.109 11.806 1.00 71.94 101 ASP A O 1
ATOM 797 N N . PHE A 1 102 ? -5.415 -5.069 9.856 1.00 69.38 102 PHE A N 1
ATOM 798 C CA . PHE A 1 102 ? -4.687 -3.949 9.263 1.00 69.38 102 PHE A CA 1
ATOM 799 C C . PHE A 1 102 ? -5.178 -2.583 9.783 1.00 69.38 102 PHE A C 1
ATOM 801 O O . PHE A 1 102 ? -4.586 -1.554 9.444 1.00 69.38 102 PHE A O 1
ATOM 808 N N . GLY A 1 103 ? -6.250 -2.551 10.587 1.00 68.50 103 GLY A N 1
ATOM 809 C CA . GLY A 1 103 ? -6.918 -1.342 11.077 1.00 68.50 103 GLY A CA 1
ATOM 810 C C . GLY A 1 103 ? -7.666 -0.554 9.999 1.00 68.50 103 GLY A C 1
ATOM 811 O O . GLY A 1 103 ? -8.093 0.572 10.240 1.00 68.50 103 GLY A O 1
ATOM 812 N N . VAL A 1 104 ? -7.782 -1.105 8.788 1.00 72.31 104 VAL A N 1
ATOM 813 C CA . VAL A 1 104 ? -8.282 -0.413 7.595 1.00 72.31 104 VAL A CA 1
ATOM 814 C C . VAL A 1 104 ? -8.997 -1.396 6.665 1.00 72.31 104 VAL A C 1
ATOM 816 O O . VAL A 1 104 ? -8.689 -2.584 6.638 1.00 72.31 104 VAL A O 1
ATOM 819 N N . LYS A 1 105 ? -9.961 -0.904 5.879 1.00 77.44 105 LYS A N 1
ATOM 820 C CA . LYS A 1 105 ? -10.792 -1.748 4.995 1.00 77.44 105 LYS A CA 1
ATOM 821 C C . LYS A 1 105 ? -10.307 -1.775 3.544 1.00 77.44 105 LYS A C 1
ATOM 823 O O . LYS A 1 105 ? -10.753 -2.609 2.753 1.00 77.44 105 LYS A O 1
ATOM 828 N N . ARG A 1 106 ? -9.439 -0.838 3.161 1.00 82.12 106 ARG A N 1
ATOM 829 C CA . ARG A 1 106 ? -9.034 -0.628 1.771 1.00 82.12 106 ARG A CA 1
ATOM 830 C C . ARG A 1 106 ? -7.594 -0.153 1.689 1.00 82.12 106 ARG A C 1
ATOM 832 O O . ARG A 1 106 ? -7.163 0.685 2.474 1.00 82.12 106 ARG A O 1
ATOM 839 N N . LEU A 1 107 ? -6.887 -0.676 0.698 1.00 81.62 107 LEU A N 1
ATOM 840 C CA . LEU A 1 107 ? -5.520 -0.312 0.380 1.00 81.62 107 LEU A CA 1
ATOM 841 C C . LEU A 1 107 ? -5.505 0.438 -0.951 1.00 81.62 107 LEU A C 1
ATOM 843 O O . LEU A 1 107 ? -6.147 0.004 -1.911 1.00 81.62 107 LEU A O 1
ATOM 847 N N . TYR A 1 108 ? -4.812 1.571 -0.991 1.00 83.44 108 TYR A N 1
ATOM 848 C CA . TYR A 1 108 ? -4.610 2.363 -2.197 1.00 83.44 108 TYR A CA 1
ATOM 849 C C . TYR A 1 108 ? -3.138 2.326 -2.574 1.00 83.44 108 TYR A C 1
ATOM 851 O O . TYR A 1 108 ? -2.257 2.342 -1.720 1.00 83.44 108 TYR A O 1
ATOM 859 N N . THR A 1 109 ? -2.887 2.255 -3.870 1.00 83.19 109 THR A N 1
ATOM 860 C CA . THR A 1 109 ? -1.553 2.238 -4.461 1.00 83.19 109 THR A CA 1
ATOM 861 C C . THR A 1 109 ? -1.438 3.405 -5.409 1.00 83.19 109 THR A C 1
ATOM 863 O O . THR A 1 109 ? -2.354 3.654 -6.196 1.00 83.19 109 THR A O 1
ATOM 866 N N . PHE A 1 110 ? -0.324 4.112 -5.312 1.00 81.38 110 PHE A N 1
ATOM 867 C CA . PHE A 1 110 ? 0.007 5.248 -6.151 1.00 81.38 110 PHE A CA 1
ATOM 868 C C . PHE A 1 110 ? 1.385 4.963 -6.743 1.00 81.38 110 PHE A C 1
ATOM 870 O O . PHE A 1 110 ? 2.377 4.997 -6.009 1.00 81.38 110 PHE A O 1
ATOM 877 N N . PRO A 1 111 ? 1.456 4.596 -8.031 1.00 75.19 111 PRO A N 1
ATOM 878 C CA . PRO A 1 111 ? 2.737 4.387 -8.671 1.00 75.19 111 PRO A CA 1
ATOM 879 C C . PRO A 1 111 ? 3.460 5.721 -8.795 1.00 75.19 111 PRO A C 1
ATOM 881 O O . PRO A 1 111 ? 2.879 6.711 -9.237 1.00 75.19 111 PRO A O 1
ATOM 884 N N . VAL A 1 112 ? 4.724 5.731 -8.392 1.00 69.12 112 VAL A N 1
ATOM 885 C CA . VAL A 1 112 ? 5.623 6.864 -8.566 1.00 69.12 112 VAL A CA 1
ATOM 886 C C . VAL A 1 112 ? 6.695 6.414 -9.538 1.00 69.12 112 VAL A C 1
ATOM 888 O O . VAL A 1 112 ? 7.562 5.604 -9.215 1.00 69.12 112 VAL A O 1
ATOM 891 N N . SER A 1 113 ? 6.587 6.899 -10.768 1.00 56.81 113 SER A N 1
ATOM 892 C CA . SER A 1 113 ? 7.669 6.825 -11.740 1.00 56.81 113 SER A CA 1
ATOM 893 C C . SER A 1 113 ? 8.715 7.865 -11.354 1.00 56.81 113 SER A C 1
ATOM 895 O O . SER A 1 113 ? 8.373 9.047 -11.283 1.00 56.81 113 SER A O 1
ATOM 897 N N . SER A 1 114 ? 9.969 7.459 -11.129 1.00 46.62 114 SER A N 1
ATOM 898 C CA . SER A 1 114 ? 11.067 8.419 -11.235 1.00 46.62 114 SER A CA 1
ATOM 899 C C . SER A 1 114 ? 11.142 8.826 -12.705 1.00 46.62 114 SER A C 1
ATOM 901 O O . SER A 1 114 ? 11.481 7.997 -13.554 1.00 46.62 114 SER A O 1
ATOM 903 N N . GLN A 1 115 ? 10.716 10.045 -13.019 1.00 33.44 115 GLN A N 1
ATOM 904 C CA . GLN A 1 115 ? 11.200 10.694 -14.232 1.00 33.44 115 GLN A CA 1
ATOM 905 C C . GLN A 1 115 ? 12.661 11.080 -14.034 1.00 33.44 115 GLN A C 1
ATOM 907 O O . GLN A 1 115 ? 13.010 11.423 -12.881 1.00 33.44 115 GLN A O 1
#